Protein AF-A0A7S4E091-F1 (afdb_monomer)

Foldseek 3Di:
D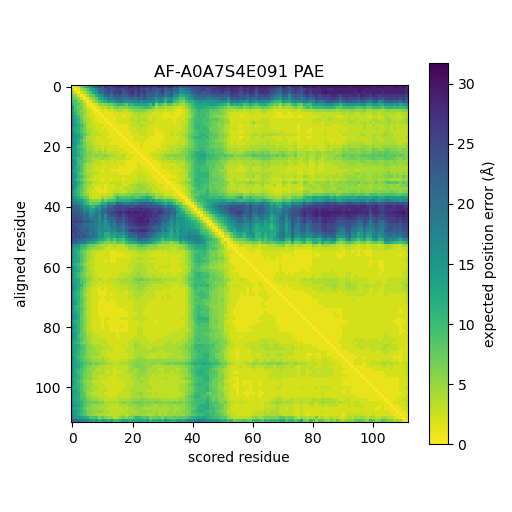DDPPQFDKFQQAQALVQWDADPVRDTDGDDSVVMDGDDPDPDDDDDQPDPPYQQLQFDLCNLVRDDDDPVRSVSSVVSNVVCVVVVDRRPPVDDRVRSNCCCNPVVDGRDD

Secondary structure (DSSP, 8-state):
-----PPPEE-S---GGGEEE-TT--EEE--GGG-EE----SSS-----TT-S-TTTS-HHHHTTPPP-HHHHHHHHHHHHHHHHH-S-SSTTS-HHHHHHHHHHH------

Solvent-accessible surface area (backbone atoms only — not comparable to full-atom values): 7065 Å² total; per-residue (Å²): 139,81,80,81,75,80,70,56,71,42,48,62,54,53,42,61,91,31,53,44,69,47,99,85,68,48,80,41,83,52,73,66,88,64,42,43,75,61,67,89,68,82,76,94,75,80,80,78,66,74,84,67,56,56,56,76,29,51,27,63,59,44,75,73,68,46,74,88,44,73,66,36,47,51,45,8,48,51,46,38,54,45,29,68,72,63,71,47,70,67,51,80,91,45,55,64,69,55,45,44,48,38,37,70,76,66,68,54,71,73,79,127

InterPro domains:
  IPR000719 Protein kinase domain [PF00069] (7-104)
  IPR000719 Protein kinase domain [PS50011] (1-112)
  IPR008271 Serine/threonine-protein kinase, active site [PS00108] (9-21)
  IPR011009 Protein kinase-like domain superfamily [SSF56112] (6-110)
  IPR051681 Serine/Threonine Kinases and Pseudokinases [PTHR44329] (6-110)

Radius of gyration: 15.72 Å; Cα contacts (8 Å, |Δi|>4): 130; chains: 1; bounding box: 38×43×33 Å

Organism: NCBI:txid91324

Sequence (112 aa):
HGFRKDKPVLHCDLKSGNILLTETLDVKVCDFGLSQIVQKQLSGSVHTMGAAGNPYWTAPEVMAGAEYTKSSDVYSYGIVAWEVFARKRPFPAMNPHQATLAILMEDARPGI

Structure (mmCIF, N/CA/C/O backbone):
data_AF-A0A7S4E091-F1
#
_entry.id   AF-A0A7S4E091-F1
#
loop_
_atom_site.group_PDB
_atom_site.id
_atom_site.type_symbol
_atom_site.label_atom_id
_atom_site.label_alt_id
_atom_site.label_comp_id
_atom_site.label_asym_id
_atom_site.label_entity_id
_atom_site.label_seq_id
_atom_site.pdbx_PDB_ins_code
_atom_site.Cartn_x
_atom_site.Cartn_y
_atom_site.Cartn_z
_atom_site.occupancy
_atom_site.B_iso_or_equiv
_atom_site.auth_seq_id
_atom_site.auth_comp_id
_atom_site.auth_asym_id
_atom_site.auth_atom_id
_atom_site.pdbx_PDB_model_num
ATOM 1 N N . HIS A 1 1 ? -23.183 28.704 11.992 1.00 39.66 1 HIS A N 1
ATOM 2 C CA . HIS A 1 1 ? -23.120 27.242 12.179 1.00 39.66 1 HIS A CA 1
ATOM 3 C C . HIS A 1 1 ? -22.255 26.663 11.066 1.00 39.66 1 HIS A C 1
ATOM 5 O O . HIS A 1 1 ? -22.754 26.375 9.988 1.00 39.66 1 HIS A O 1
ATOM 11 N N . GLY A 1 2 ? -20.934 26.650 11.267 1.00 45.16 2 GLY A N 1
ATOM 12 C CA . GLY A 1 2 ? -19.974 26.217 10.250 1.00 45.16 2 GLY A CA 1
ATOM 13 C C . GLY A 1 2 ? -19.752 24.713 10.336 1.00 45.16 2 GLY A C 1
ATOM 14 O O . GLY A 1 2 ? -19.199 24.239 11.323 1.00 45.16 2 GLY A O 1
ATOM 15 N N . PHE A 1 3 ? -20.176 23.971 9.316 1.00 52.03 3 PHE A N 1
ATOM 16 C CA . PHE A 1 3 ? -19.774 22.579 9.143 1.00 52.03 3 PHE A CA 1
ATOM 17 C C . PHE A 1 3 ? -18.250 22.538 8.979 1.00 52.03 3 PHE A C 1
ATOM 19 O O . PHE A 1 3 ? -17.707 23.043 7.994 1.00 52.03 3 PHE A O 1
ATOM 26 N N . ARG A 1 4 ? -17.551 21.975 9.967 1.00 54.50 4 ARG A N 1
ATOM 27 C CA . ARG A 1 4 ? -16.129 21.642 9.868 1.00 54.50 4 ARG A CA 1
ATOM 28 C C . ARG A 1 4 ? -15.998 20.638 8.722 1.00 54.50 4 ARG A C 1
ATOM 30 O O . ARG A 1 4 ? -16.403 19.495 8.866 1.00 54.50 4 ARG A O 1
ATOM 37 N N . LYS A 1 5 ? -15.502 21.076 7.561 1.00 61.94 5 LYS A N 1
ATOM 38 C CA . LYS A 1 5 ? -15.079 20.142 6.514 1.00 61.94 5 LYS A CA 1
ATOM 39 C C . LYS A 1 5 ? -13.885 19.384 7.074 1.00 61.94 5 LYS A C 1
ATOM 41 O O . LYS A 1 5 ? -12.843 19.999 7.317 1.00 61.94 5 LYS A O 1
ATOM 46 N N . ASP A 1 6 ? -14.051 18.091 7.313 1.00 71.75 6 ASP A N 1
ATOM 47 C CA . ASP A 1 6 ? -12.926 17.239 7.661 1.00 71.75 6 ASP A CA 1
ATOM 48 C C . ASP A 1 6 ? -11.888 17.338 6.546 1.00 71.75 6 ASP A C 1
ATOM 50 O O . ASP A 1 6 ? -12.200 17.266 5.352 1.00 71.75 6 ASP A O 1
ATOM 54 N N . LYS A 1 7 ? -10.649 17.632 6.939 1.00 75.31 7 LYS A N 1
ATOM 55 C CA . LYS A 1 7 ? -9.553 17.726 5.982 1.00 75.31 7 LYS A CA 1
ATOM 56 C C . LYS A 1 7 ? -9.255 16.308 5.493 1.00 75.31 7 LYS A C 1
ATOM 58 O O . LYS A 1 7 ? -9.170 15.416 6.337 1.00 75.31 7 LYS A O 1
ATOM 63 N N . PRO A 1 8 ? -9.084 16.083 4.179 1.00 83.44 8 PRO A N 1
ATOM 64 C CA . PRO A 1 8 ? -8.688 14.773 3.687 1.00 83.44 8 PRO A CA 1
ATOM 65 C C . PRO A 1 8 ? -7.367 14.342 4.332 1.00 83.44 8 PRO A C 1
ATOM 67 O O . PRO A 1 8 ? -6.461 15.162 4.486 1.00 83.44 8 PRO A O 1
ATOM 70 N N . VAL A 1 9 ? -7.274 13.071 4.707 1.00 87.25 9 VAL A N 1
ATOM 71 C CA . VAL A 1 9 ? -6.073 12.455 5.281 1.00 87.25 9 VAL A CA 1
ATOM 72 C C . VAL A 1 9 ? -5.571 11.401 4.300 1.00 87.25 9 VAL A C 1
ATOM 74 O O . VAL A 1 9 ? -6.376 10.634 3.773 1.00 87.25 9 VAL A O 1
ATOM 77 N N . LEU A 1 10 ? -4.265 11.394 4.047 1.00 90.44 10 LEU A N 1
ATOM 78 C CA . LEU A 1 10 ? -3.550 10.325 3.352 1.00 90.44 10 LEU A CA 1
ATOM 79 C C . LEU A 1 10 ? -2.989 9.357 4.389 1.00 90.44 10 LEU A C 1
ATOM 81 O O . LEU A 1 10 ? -2.461 9.812 5.404 1.00 90.44 10 LEU A O 1
ATOM 85 N N . HIS A 1 11 ? -3.088 8.055 4.142 1.00 92.06 11 HIS A N 1
ATOM 86 C CA . HIS A 1 11 ? -2.571 7.032 5.044 1.00 92.06 11 HIS A CA 1
ATOM 87 C C . HIS A 1 11 ? -1.054 6.864 4.908 1.00 92.06 11 HIS A C 1
ATOM 89 O O . HIS A 1 11 ? -0.360 6.787 5.922 1.00 92.06 11 HIS A O 1
ATOM 95 N N . CYS A 1 12 ? -0.547 6.826 3.670 1.00 90.12 12 CYS A N 1
ATOM 96 C CA . CYS A 1 12 ? 0.867 6.671 3.288 1.00 90.12 12 CYS A CA 1
ATOM 97 C C . CYS A 1 12 ? 1.526 5.314 3.627 1.00 90.12 12 CYS A C 1
ATOM 99 O O . CYS A 1 12 ? 2.551 4.991 3.041 1.00 90.12 12 CYS A O 1
ATOM 101 N N . ASP A 1 13 ? 0.952 4.502 4.522 1.00 90.50 13 ASP A N 1
ATOM 102 C CA . ASP A 1 13 ? 1.422 3.129 4.823 1.00 90.50 13 ASP A CA 1
ATOM 103 C C . ASP A 1 13 ? 0.286 2.095 4.835 1.00 90.50 13 ASP A C 1
ATOM 105 O O . ASP A 1 13 ? 0.129 1.298 5.763 1.00 90.50 13 ASP A O 1
ATOM 109 N N . LEU A 1 14 ? -0.614 2.175 3.856 1.00 93.38 14 LEU A N 1
ATOM 110 C CA . LEU A 1 14 ? -1.738 1.246 3.794 1.00 93.38 14 LEU A CA 1
ATOM 111 C C . LEU A 1 14 ? -1.243 -0.136 3.336 1.00 93.38 14 LEU A C 1
ATOM 113 O O . LEU A 1 14 ? -0.708 -0.283 2.243 1.00 93.38 14 LEU A O 1
ATOM 117 N N . LYS A 1 15 ? -1.433 -1.158 4.172 1.00 94.25 15 LYS A N 1
ATOM 118 C CA . LYS A 1 15 ? -1.040 -2.553 3.909 1.00 94.25 15 LYS A CA 1
ATOM 119 C C . LYS A 1 15 ? -1.973 -3.510 4.635 1.00 94.25 15 LYS A C 1
ATOM 121 O O . LYS A 1 15 ? -2.621 -3.105 5.597 1.00 94.25 15 LYS A O 1
ATOM 126 N N . SER A 1 16 ? -2.005 -4.781 4.237 1.00 93.88 16 SER A N 1
ATOM 127 C CA . SER A 1 16 ? -2.885 -5.785 4.857 1.00 93.88 16 SER A CA 1
ATOM 128 C C . SER A 1 16 ? -2.669 -5.914 6.369 1.00 93.88 16 SER A C 1
ATOM 130 O O . SER A 1 16 ? -3.635 -6.032 7.114 1.00 93.88 16 SER A O 1
ATOM 132 N N . GLY A 1 17 ? -1.425 -5.784 6.843 1.00 93.56 17 GLY A N 1
ATOM 133 C CA . GLY A 1 17 ? -1.100 -5.772 8.277 1.00 93.56 17 GLY A CA 1
ATOM 134 C C . GLY A 1 17 ? -1.670 -4.585 9.069 1.00 93.56 17 GLY A C 1
ATOM 135 O O . GLY A 1 17 ? -1.762 -4.672 10.288 1.00 93.56 17 GLY A O 1
ATOM 136 N N . ASN A 1 18 ? -2.085 -3.514 8.386 1.00 95.44 18 ASN A N 1
ATOM 137 C CA . ASN A 1 18 ? -2.708 -2.328 8.979 1.00 95.44 18 ASN A CA 1
ATOM 138 C C . ASN A 1 18 ? -4.245 -2.346 8.846 1.00 95.44 18 ASN A C 1
ATOM 140 O O . ASN A 1 18 ? -4.913 -1.343 9.099 1.00 95.44 18 ASN A O 1
ATOM 144 N N . ILE A 1 19 ? -4.815 -3.488 8.445 1.00 95.38 19 ILE A N 1
ATOM 145 C CA . ILE A 1 19 ? -6.255 -3.735 8.377 1.00 95.38 19 ILE A CA 1
ATOM 146 C C . ILE A 1 19 ? -6.632 -4.705 9.497 1.00 95.38 19 ILE A C 1
ATOM 148 O O . ILE A 1 19 ? -6.315 -5.892 9.451 1.00 95.38 19 ILE A O 1
ATOM 152 N N . LEU A 1 20 ? -7.316 -4.196 10.516 1.00 95.94 20 LEU A N 1
ATOM 153 C CA . LEU A 1 20 ? -7.756 -4.965 11.674 1.00 95.94 20 LEU A CA 1
ATOM 154 C C . LEU A 1 20 ? -9.215 -5.387 11.524 1.00 95.94 20 LEU A C 1
ATOM 156 O O . LEU A 1 20 ? -10.026 -4.676 10.927 1.00 95.94 20 LEU A O 1
ATOM 160 N N . LEU A 1 21 ? -9.550 -6.520 12.132 1.00 95.94 21 LEU A N 1
ATOM 161 C CA . LEU A 1 21 ? -10.923 -6.979 12.301 1.00 95.94 21 LEU A CA 1
ATOM 162 C C . LEU A 1 21 ? -11.322 -6.835 13.765 1.00 95.94 21 LEU A C 1
ATOM 164 O O . LEU A 1 21 ? -10.569 -7.212 14.663 1.00 95.94 21 LEU A O 1
ATOM 168 N N . THR A 1 22 ? -12.507 -6.287 14.005 1.00 96.12 22 THR A N 1
ATOM 169 C CA . THR A 1 22 ? -13.136 -6.337 15.326 1.00 96.12 22 THR A CA 1
ATOM 170 C C . THR A 1 22 ? -13.705 -7.731 15.600 1.00 96.12 22 THR A C 1
ATOM 172 O O . THR A 1 22 ? -13.825 -8.567 14.703 1.00 96.12 22 THR A O 1
ATOM 175 N N . GLU A 1 23 ? -14.140 -7.963 16.839 1.00 95.75 23 GLU A N 1
ATOM 176 C CA . GLU A 1 23 ? -14.886 -9.173 17.221 1.00 95.75 23 GLU A CA 1
ATOM 177 C C . GLU A 1 23 ? -16.178 -9.359 16.403 1.00 95.75 23 GLU A C 1
ATOM 179 O O . GLU A 1 23 ? -16.614 -10.483 16.171 1.00 95.75 23 GLU A O 1
ATOM 184 N N . THR A 1 24 ? -16.767 -8.261 15.922 1.00 96.56 24 THR A N 1
ATOM 185 C CA . THR A 1 24 ? -17.968 -8.230 15.073 1.00 96.56 24 THR A CA 1
ATOM 186 C C . THR A 1 24 ? -17.674 -8.349 13.575 1.00 96.56 24 THR A C 1
AT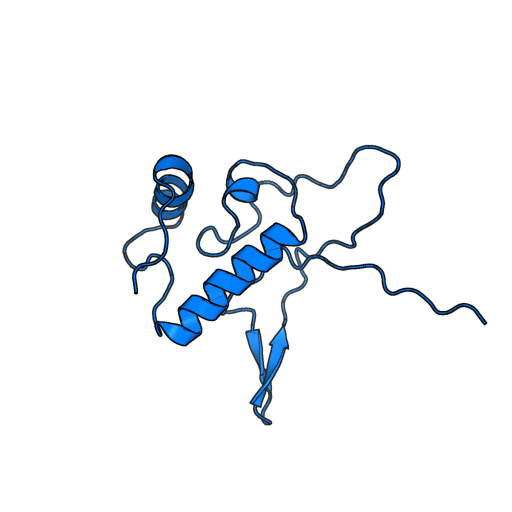OM 188 O O . THR A 1 24 ? -18.593 -8.216 12.774 1.00 96.56 24 THR A O 1
ATOM 191 N N . LEU A 1 25 ? -16.421 -8.624 13.187 1.00 93.12 25 LEU A N 1
ATOM 192 C CA . LEU A 1 25 ? -15.953 -8.672 11.794 1.00 93.12 25 LEU A CA 1
ATOM 193 C C . LEU A 1 25 ? -16.037 -7.329 11.049 1.00 93.12 25 LEU A C 1
ATOM 195 O O . LEU A 1 25 ? -16.000 -7.300 9.818 1.00 93.12 25 LEU A O 1
ATOM 199 N N . ASP A 1 26 ? -16.079 -6.213 11.777 1.00 96.44 26 ASP A N 1
ATOM 200 C CA . ASP A 1 26 ? -15.935 -4.892 11.174 1.00 96.44 26 ASP A CA 1
ATOM 201 C C . ASP A 1 26 ? -14.463 -4.617 10.863 1.00 96.44 26 ASP A C 1
ATOM 203 O O . ASP A 1 26 ? -13.570 -4.859 11.680 1.00 96.44 26 ASP A O 1
ATOM 207 N N . VAL A 1 27 ? -14.213 -4.064 9.679 1.00 94.69 27 VAL A N 1
ATOM 208 C CA . VAL A 1 27 ? -12.867 -3.716 9.220 1.00 94.69 27 VAL A CA 1
ATOM 209 C C . VAL A 1 27 ? -12.477 -2.329 9.729 1.00 94.69 27 VAL A C 1
ATOM 211 O O . VAL A 1 27 ? -13.219 -1.362 9.551 1.00 94.69 27 VAL A O 1
ATOM 214 N N . LYS A 1 28 ? -11.283 -2.206 10.316 1.00 95.00 28 LYS A N 1
ATOM 215 C CA . LYS A 1 28 ? -10.704 -0.929 10.754 1.00 95.00 28 LYS A CA 1
ATOM 216 C C . LYS A 1 28 ? -9.284 -0.757 10.235 1.00 95.00 28 LYS A C 1
ATOM 218 O O . LYS A 1 28 ? -8.460 -1.652 10.363 1.00 95.00 28 LYS A O 1
ATOM 223 N N . VAL A 1 29 ? -8.995 0.422 9.696 1.00 94.69 29 VAL A N 1
ATOM 224 C CA . VAL A 1 29 ? -7.631 0.819 9.328 1.00 94.69 29 VAL A CA 1
ATOM 225 C C . VAL A 1 29 ? -6.907 1.325 10.578 1.00 94.69 29 VAL A C 1
ATOM 227 O O . VAL A 1 29 ? -7.493 2.074 11.364 1.00 94.69 29 VAL A O 1
ATOM 230 N N . CYS A 1 30 ? -5.657 0.913 10.775 1.00 93.56 30 CYS A N 1
ATOM 231 C CA . CYS A 1 30 ? -4.806 1.345 11.882 1.00 93.56 30 CYS A CA 1
ATOM 232 C C . CYS A 1 30 ? -3.439 1.849 11.398 1.00 93.56 30 CYS A C 1
ATOM 234 O O . CYS A 1 30 ? -3.126 1.761 10.222 1.00 93.56 30 CYS A O 1
ATOM 236 N N . ASP A 1 31 ? -2.611 2.304 12.343 1.00 91.06 31 ASP A N 1
ATOM 237 C CA . ASP A 1 31 ? -1.234 2.762 12.106 1.00 91.06 31 ASP A CA 1
ATOM 238 C C . ASP A 1 31 ? -1.122 4.009 11.209 1.00 91.06 31 ASP A C 1
ATOM 240 O O . ASP A 1 31 ? -0.572 4.011 10.111 1.00 91.06 31 ASP A O 1
ATOM 244 N N . PHE A 1 32 ? -1.621 5.125 11.743 1.00 90.19 32 PHE A N 1
ATOM 245 C CA . PHE A 1 32 ? -1.569 6.442 11.104 1.00 90.19 32 PHE A CA 1
ATOM 246 C C . PHE A 1 32 ? -0.228 7.169 11.332 1.00 90.19 32 PHE A C 1
ATOM 248 O O . PHE A 1 32 ? -0.157 8.392 11.205 1.00 90.19 32 PHE A O 1
ATOM 255 N N . GLY A 1 33 ? 0.841 6.451 11.703 1.00 87.19 33 GLY A N 1
ATOM 256 C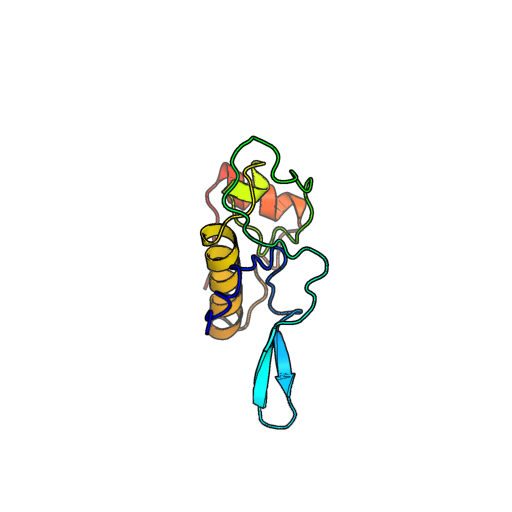 CA . GLY A 1 33 ? 2.139 7.045 12.052 1.00 87.19 33 GLY A CA 1
ATOM 257 C C . GLY A 1 33 ? 2.800 7.816 10.904 1.00 87.19 33 GLY A C 1
ATOM 258 O O . GLY A 1 33 ? 3.540 8.766 11.152 1.00 87.19 33 GLY A O 1
ATOM 259 N N . LEU A 1 34 ? 2.493 7.444 9.655 1.00 85.38 34 LEU A N 1
ATOM 260 C CA . LEU A 1 34 ? 2.963 8.121 8.438 1.00 85.38 34 LEU A CA 1
ATOM 261 C C . LEU A 1 34 ? 1.875 8.968 7.753 1.00 85.38 34 LEU A C 1
ATOM 263 O O . LEU A 1 34 ? 2.094 9.495 6.660 1.00 85.38 34 LEU A O 1
ATOM 267 N N . SER A 1 35 ? 0.700 9.109 8.371 1.00 88.12 35 SER A N 1
ATOM 268 C CA . SER A 1 35 ? -0.436 9.779 7.742 1.00 88.12 35 SER A CA 1
ATOM 269 C C . SER A 1 35 ? -0.249 11.288 7.625 1.00 88.12 35 SER A C 1
ATOM 271 O O . SER A 1 35 ? 0.311 11.944 8.503 1.00 88.12 35 SER A O 1
ATOM 273 N N . GLN A 1 36 ? -0.772 11.860 6.542 1.00 86.06 36 GLN A N 1
ATOM 274 C CA . GLN A 1 36 ? -0.623 13.278 6.225 1.00 86.06 36 GLN A CA 1
ATOM 275 C C . GLN A 1 36 ? -1.981 13.950 6.050 1.00 86.06 36 GLN A C 1
ATOM 277 O O . GLN A 1 36 ? -2.866 13.443 5.365 1.00 86.06 36 GLN A O 1
ATOM 282 N N . ILE A 1 37 ? -2.151 15.133 6.640 1.00 84.62 37 ILE A N 1
ATOM 283 C CA . ILE A 1 37 ? -3.326 15.966 6.378 1.00 84.62 37 ILE A CA 1
ATOM 284 C C . ILE A 1 37 ? -3.100 16.683 5.050 1.00 84.62 37 ILE A C 1
ATOM 286 O O . ILE A 1 37 ? -2.178 17.487 4.929 1.00 84.62 37 ILE A O 1
ATOM 290 N N . VAL A 1 38 ? -3.987 16.460 4.081 1.00 78.62 38 VAL A N 1
ATOM 291 C CA . VAL A 1 38 ? -3.968 17.184 2.809 1.00 78.62 38 VAL A CA 1
ATOM 292 C C . VAL A 1 38 ? -4.334 18.640 3.080 1.00 78.62 38 VAL A C 1
ATOM 294 O O . VAL A 1 38 ? -5.505 19.016 3.198 1.00 78.62 38 VAL A O 1
ATOM 297 N N . GLN A 1 39 ? -3.318 19.487 3.202 1.00 72.38 39 GLN A N 1
ATOM 298 C CA . GLN A 1 39 ? -3.489 20.928 3.129 1.00 72.38 39 GLN A CA 1
ATOM 299 C C . GLN A 1 39 ? -3.398 21.347 1.666 1.00 72.38 39 GLN A C 1
ATOM 301 O O . GLN A 1 39 ? -2.461 20.997 0.958 1.00 72.38 39 GLN A O 1
ATOM 306 N N . LYS A 1 40 ? -4.377 22.129 1.208 1.00 55.62 40 LYS A N 1
ATOM 307 C CA . LYS A 1 40 ? -4.309 22.824 -0.078 1.00 55.62 40 LYS A CA 1
ATOM 308 C C . LYS A 1 40 ? -3.156 23.835 0.018 1.00 55.62 40 LYS A C 1
ATOM 310 O O . LYS A 1 40 ? -3.367 24.92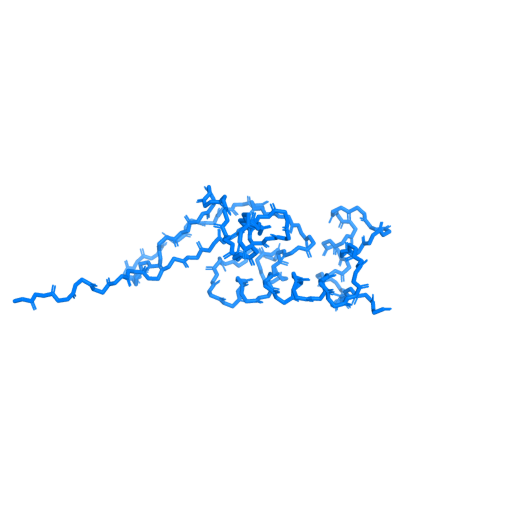8 0.536 1.00 55.62 40 LYS A O 1
ATOM 315 N N . GLN A 1 41 ? -1.934 23.455 -0.356 1.00 51.97 41 GLN A N 1
ATOM 316 C CA . GLN A 1 41 ? -0.782 24.339 -0.196 1.00 51.97 41 GLN A CA 1
ATOM 317 C C . GLN A 1 41 ? -0.841 25.489 -1.209 1.00 51.97 41 GLN A C 1
ATOM 319 O O . GLN A 1 41 ? -0.686 25.304 -2.412 1.00 51.97 41 GLN A O 1
ATOM 324 N N . LEU A 1 42 ? -1.023 26.703 -0.688 1.00 43.94 42 LEU A N 1
ATOM 325 C CA . LEU A 1 42 ? -0.191 27.821 -1.114 1.00 43.94 42 LEU A CA 1
ATOM 326 C C . LEU A 1 42 ? 1.224 27.500 -0.602 1.00 43.94 42 LEU A C 1
ATOM 328 O O . LEU A 1 42 ? 1.412 27.412 0.606 1.00 43.94 42 LEU A O 1
ATOM 332 N N . SER A 1 43 ? 2.184 27.320 -1.512 1.00 43.22 43 SER A N 1
ATOM 333 C CA . SER A 1 43 ? 3.629 27.221 -1.240 1.00 43.22 43 SER A CA 1
ATOM 334 C C . SER A 1 43 ? 4.158 25.924 -0.585 1.00 43.22 43 SER A C 1
ATOM 336 O O . SER A 1 43 ? 4.435 25.881 0.608 1.00 43.22 43 SER A O 1
ATOM 338 N N . GLY A 1 44 ? 4.463 24.924 -1.418 1.00 43.75 44 GLY A N 1
ATOM 339 C CA . GLY A 1 44 ? 5.868 24.582 -1.699 1.00 43.75 44 GLY A CA 1
ATOM 340 C C . GLY A 1 44 ? 6.648 23.642 -0.774 1.00 43.75 44 GLY A C 1
ATOM 341 O O . GLY A 1 44 ? 7.839 23.499 -1.012 1.00 43.75 44 GLY A O 1
ATOM 342 N N . SER A 1 45 ? 6.041 22.995 0.220 1.00 43.88 45 SER A N 1
ATOM 343 C CA . SER A 1 45 ? 6.721 21.940 0.992 1.00 43.88 45 SER A CA 1
ATOM 344 C C . SER A 1 45 ? 5.699 20.958 1.555 1.00 43.88 45 SER A C 1
ATOM 346 O O . SER A 1 45 ? 5.230 21.128 2.684 1.00 43.88 45 SER A O 1
ATOM 348 N N . VAL A 1 46 ? 5.349 19.929 0.782 1.00 51.47 46 VAL A N 1
ATOM 349 C CA . VAL A 1 46 ? 4.822 18.681 1.342 1.00 51.47 46 VAL A CA 1
ATOM 350 C C . VAL A 1 46 ? 6.026 17.766 1.527 1.00 51.47 46 VAL A C 1
ATOM 352 O O . VAL A 1 46 ? 6.848 17.592 0.634 1.00 51.47 46 VAL A O 1
ATOM 355 N N . HIS A 1 47 ? 6.200 17.279 2.750 1.00 49.28 47 HIS A N 1
ATOM 356 C CA . HIS A 1 47 ? 7.396 16.570 3.176 1.00 49.28 47 HIS A CA 1
ATOM 357 C C . HIS A 1 47 ? 7.652 15.347 2.287 1.00 49.28 47 HIS A C 1
ATOM 359 O O . HIS A 1 47 ? 6.876 14.391 2.291 1.00 49.28 47 HIS A O 1
ATOM 365 N N . THR A 1 48 ? 8.772 15.360 1.561 1.00 47.03 48 THR A N 1
ATOM 366 C CA . THR A 1 48 ? 9.359 14.173 0.938 1.00 47.03 48 THR A CA 1
ATOM 367 C C . THR A 1 48 ? 9.793 13.245 2.072 1.00 47.03 48 THR A C 1
ATOM 369 O O . THR A 1 48 ? 10.925 13.296 2.549 1.00 47.03 48 THR A O 1
ATOM 372 N N . MET A 1 49 ? 8.858 12.456 2.600 1.00 51.78 49 MET A N 1
ATOM 373 C CA . MET A 1 49 ? 9.166 11.381 3.537 1.00 51.78 49 MET A CA 1
ATOM 374 C C . MET A 1 49 ? 9.964 10.345 2.750 1.00 51.78 49 MET A C 1
ATOM 376 O O . MET A 1 49 ? 9.398 9.499 2.062 1.00 51.78 49 MET A O 1
ATOM 380 N N . GLY A 1 50 ? 11.290 10.491 2.771 1.00 49.88 50 GLY A N 1
ATOM 381 C CA . GLY A 1 50 ? 12.209 9.613 2.063 1.00 49.88 50 GLY A CA 1
ATOM 382 C C . GLY A 1 50 ? 11.906 8.158 2.392 1.00 49.88 50 GLY A C 1
ATOM 383 O O . GLY A 1 50 ? 11.908 7.794 3.561 1.00 49.88 50 GLY A O 1
ATOM 384 N N . ALA A 1 51 ? 11.609 7.363 1.360 1.00 54.62 51 ALA A N 1
ATOM 385 C CA . ALA A 1 51 ? 11.458 5.905 1.397 1.00 54.62 51 ALA A CA 1
ATOM 386 C C . ALA A 1 51 ? 10.644 5.326 2.580 1.00 54.62 51 ALA A C 1
ATOM 388 O O . ALA A 1 51 ? 10.845 4.174 2.962 1.00 54.62 51 ALA A O 1
ATOM 389 N N . ALA A 1 52 ? 9.746 6.101 3.191 1.00 58.47 52 ALA A N 1
ATOM 390 C CA . ALA A 1 52 ? 8.975 5.651 4.340 1.00 58.47 52 ALA A CA 1
ATOM 391 C C . ALA A 1 52 ? 7.735 4.923 3.821 1.00 58.47 52 ALA A C 1
ATOM 393 O O . ALA A 1 52 ? 6.766 5.566 3.433 1.00 58.47 52 ALA A O 1
ATOM 394 N N . GLY A 1 53 ? 7.803 3.595 3.744 1.00 67.06 53 GLY A N 1
ATOM 395 C CA . GLY A 1 53 ? 6.719 2.731 3.278 1.00 67.06 53 GLY A CA 1
ATOM 396 C C . GLY A 1 53 ? 7.239 1.349 2.889 1.00 67.06 53 GLY A C 1
ATOM 397 O O . GLY A 1 53 ? 8.435 1.161 2.659 1.00 67.06 53 GLY A O 1
ATOM 398 N N . ASN A 1 54 ? 6.356 0.354 2.844 1.00 85.75 54 ASN A N 1
ATOM 399 C CA . ASN A 1 54 ? 6.730 -0.986 2.407 1.00 85.75 54 ASN A CA 1
ATOM 400 C C . ASN A 1 54 ? 6.556 -1.134 0.880 1.00 85.75 54 ASN A C 1
ATOM 402 O O . ASN A 1 54 ? 5.422 -1.044 0.400 1.00 85.75 54 ASN A O 1
ATOM 406 N N . PRO A 1 55 ? 7.623 -1.441 0.113 1.00 89.75 55 PRO A N 1
ATOM 407 C CA . PRO A 1 55 ? 7.570 -1.429 -1.346 1.00 8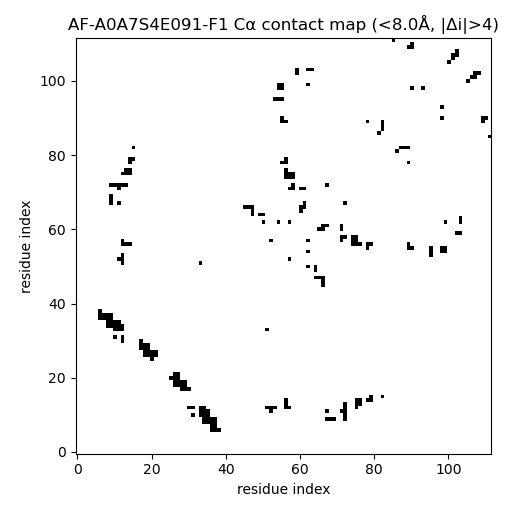9.75 55 PRO A CA 1
ATOM 408 C C . PRO A 1 55 ? 6.594 -2.442 -1.946 1.00 89.75 55 PRO A C 1
ATOM 410 O O . PRO A 1 55 ? 6.193 -2.293 -3.091 1.00 89.75 55 PRO A O 1
ATOM 413 N N . TYR A 1 56 ? 6.144 -3.458 -1.212 1.00 95.12 56 TYR A N 1
ATOM 414 C CA . TYR A 1 56 ? 5.137 -4.349 -1.786 1.00 95.12 56 TYR A CA 1
ATOM 415 C C . TYR A 1 56 ? 3.753 -3.689 -1.935 1.00 95.12 56 TYR A C 1
ATOM 417 O O . TYR A 1 56 ? 2.968 -4.149 -2.758 1.00 95.12 56 TYR A O 1
ATOM 425 N N . TRP A 1 57 ? 3.467 -2.615 -1.184 1.00 96.00 57 TRP A N 1
ATOM 426 C CA . TRP A 1 57 ? 2.205 -1.856 -1.234 1.00 96.00 57 TRP A CA 1
ATOM 427 C C . TRP A 1 57 ? 2.378 -0.408 -1.703 1.00 96.00 57 TRP A C 1
ATOM 429 O O . TRP A 1 57 ? 1.392 0.234 -2.064 1.00 96.00 57 TRP A O 1
ATOM 439 N N . THR A 1 58 ? 3.596 0.132 -1.687 1.00 94.19 58 THR A N 1
ATOM 440 C CA . THR A 1 58 ? 3.867 1.505 -2.128 1.00 94.19 58 THR A CA 1
ATOM 441 C C . THR A 1 58 ? 3.645 1.650 -3.637 1.00 94.19 58 THR A C 1
ATOM 443 O O . THR A 1 58 ? 3.973 0.764 -4.423 1.00 94.19 58 THR A O 1
ATOM 446 N N . ALA A 1 59 ? 3.073 2.780 -4.048 1.00 93.75 59 ALA A N 1
ATOM 447 C CA . ALA A 1 59 ? 2.853 3.089 -5.455 1.00 93.75 59 ALA A CA 1
ATOM 448 C C . ALA A 1 59 ? 4.182 3.351 -6.196 1.00 93.75 59 ALA A C 1
ATOM 450 O O . ALA A 1 59 ? 5.102 3.924 -5.598 1.00 93.75 59 ALA A O 1
ATOM 451 N N . PRO A 1 60 ? 4.305 2.972 -7.482 1.00 94.06 60 PRO A N 1
ATOM 452 C CA . PRO A 1 60 ? 5.546 3.130 -8.241 1.00 94.06 60 PRO A CA 1
ATOM 453 C C . PRO A 1 60 ? 6.013 4.589 -8.314 1.00 94.06 60 PRO A C 1
ATOM 455 O O . PRO A 1 60 ? 7.205 4.860 -8.191 1.00 94.06 60 PRO A O 1
ATOM 458 N N . GLU A 1 61 ? 5.099 5.553 -8.435 1.00 92.12 61 GLU A N 1
ATOM 459 C CA . GLU A 1 61 ? 5.445 6.975 -8.450 1.00 92.12 61 GLU A CA 1
ATOM 460 C C . GLU A 1 61 ? 6.073 7.433 -7.127 1.00 92.12 61 GLU A C 1
ATOM 462 O O . GLU A 1 61 ? 7.034 8.200 -7.131 1.00 92.12 61 GLU A O 1
ATOM 467 N N . VAL A 1 62 ? 5.594 6.909 -5.997 1.00 90.69 62 VAL A N 1
ATOM 468 C CA . VAL A 1 62 ? 6.139 7.222 -4.671 1.00 90.69 62 VAL A CA 1
ATOM 469 C C . VAL A 1 62 ? 7.512 6.576 -4.491 1.00 90.69 62 VAL A C 1
ATOM 471 O O . VAL A 1 62 ? 8.431 7.216 -3.984 1.00 90.69 62 VAL A O 1
ATOM 474 N N . MET A 1 63 ? 7.701 5.338 -4.964 1.00 89.88 63 MET A N 1
ATOM 475 C CA . MET A 1 63 ? 9.025 4.697 -4.987 1.00 89.88 63 MET A CA 1
ATOM 476 C C . MET A 1 63 ? 10.033 5.471 -5.843 1.00 89.88 63 MET A C 1
ATOM 478 O O . MET A 1 63 ? 11.216 5.508 -5.512 1.00 89.88 63 MET A O 1
ATOM 482 N N . ALA A 1 64 ? 9.565 6.094 -6.927 1.00 89.19 64 ALA A N 1
ATOM 483 C CA . ALA A 1 64 ? 10.366 6.950 -7.797 1.00 89.19 64 ALA A CA 1
ATOM 484 C C . ALA A 1 64 ? 10.636 8.350 -7.203 1.00 89.19 64 ALA A C 1
ATOM 486 O O . ALA A 1 64 ? 11.315 9.161 -7.832 1.00 89.19 64 ALA A O 1
ATOM 487 N N . GLY A 1 65 ? 10.135 8.637 -5.996 1.00 85.75 65 GLY A N 1
ATOM 488 C CA . GLY A 1 65 ? 10.379 9.883 -5.269 1.00 85.75 65 GLY A CA 1
ATOM 489 C C . GLY A 1 65 ? 9.298 10.952 -5.435 1.00 85.75 65 GLY A C 1
ATOM 490 O O . GLY A 1 65 ? 9.511 12.082 -4.993 1.00 85.75 65 GLY A O 1
ATOM 491 N N . ALA A 1 66 ? 8.153 10.634 -6.049 1.00 86.81 66 ALA A N 1
ATOM 492 C CA . ALA A 1 66 ? 7.008 11.540 -6.075 1.00 86.81 66 ALA A CA 1
ATOM 493 C C . ALA A 1 66 ? 6.350 11.662 -4.691 1.00 86.81 66 ALA A C 1
ATOM 495 O O . ALA A 1 66 ? 6.520 10.823 -3.804 1.00 86.81 66 ALA A O 1
ATOM 496 N N . GLU A 1 67 ? 5.566 12.723 -4.513 1.00 85.25 67 GLU A N 1
ATOM 497 C CA . GLU A 1 67 ? 4.820 12.952 -3.279 1.00 85.25 67 GLU A CA 1
ATOM 498 C C . GLU A 1 67 ? 3.692 11.929 -3.088 1.00 85.25 67 GLU A C 1
ATOM 500 O O . GLU A 1 67 ? 3.088 11.436 -4.044 1.00 85.25 67 GLU A O 1
ATOM 505 N N . TYR A 1 68 ? 3.358 11.665 -1.823 1.00 86.69 68 TYR A N 1
ATOM 506 C CA . TYR A 1 68 ? 2.166 10.903 -1.475 1.00 86.69 68 TYR A CA 1
ATOM 507 C C . TYR A 1 68 ? 0.905 11.652 -1.900 1.00 86.69 68 TYR A C 1
ATOM 509 O O . TYR A 1 68 ? 0.730 12.843 -1.644 1.00 86.69 68 TYR A O 1
ATOM 517 N N . THR A 1 69 ? -0.014 10.922 -2.517 1.00 89.56 69 THR A N 1
ATOM 518 C CA . THR A 1 69 ? -1.271 11.453 -3.036 1.00 89.56 69 THR A CA 1
ATOM 519 C C . THR A 1 69 ? -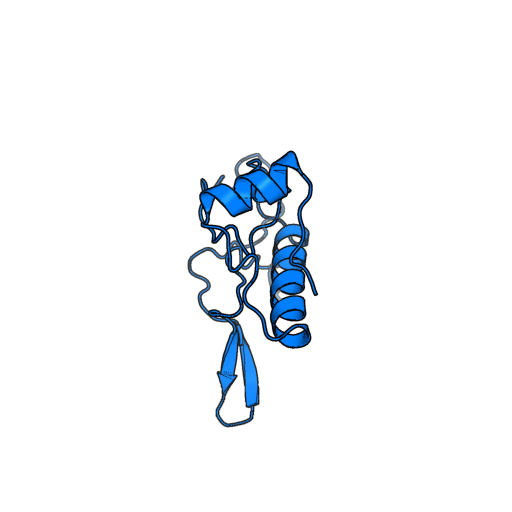2.426 10.520 -2.698 1.00 89.56 69 THR A C 1
ATOM 521 O O . THR A 1 69 ? -2.262 9.402 -2.213 1.00 89.56 69 THR A O 1
ATOM 524 N N . LYS A 1 70 ? -3.650 10.951 -3.011 1.00 91.38 70 LYS A N 1
ATOM 525 C CA . LYS A 1 70 ? -4.801 10.052 -2.921 1.00 91.38 70 LYS A CA 1
ATOM 526 C C . LYS A 1 70 ? -4.657 8.849 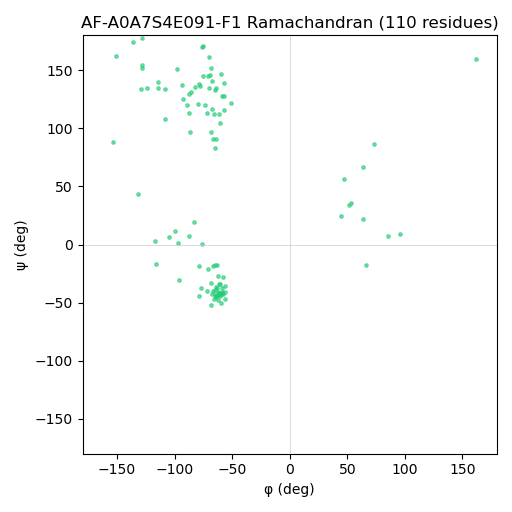-3.866 1.00 91.38 70 LYS A C 1
ATOM 528 O O . LYS A 1 70 ? -5.118 7.768 -3.520 1.00 91.38 70 LYS A O 1
ATOM 533 N N . SER A 1 71 ? -4.043 9.015 -5.043 1.00 92.81 71 SER A N 1
ATOM 534 C CA . SER A 1 71 ? -3.837 7.900 -5.978 1.00 92.81 71 SER A CA 1
ATOM 535 C C . SER A 1 71 ? -2.831 6.884 -5.449 1.00 92.81 71 SER A C 1
ATOM 537 O O . SER A 1 71 ? -3.051 5.693 -5.649 1.00 92.81 71 SER A O 1
ATOM 539 N N . SER A 1 72 ? -1.812 7.315 -4.699 1.00 92.31 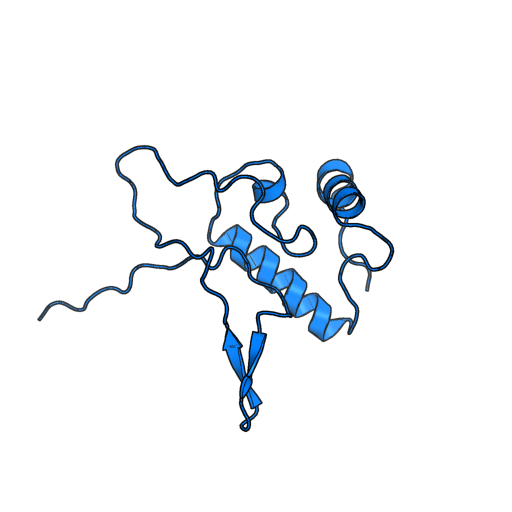72 SER A N 1
ATOM 540 C CA . SER A 1 72 ? -0.872 6.371 -4.091 1.00 92.31 72 SER A CA 1
ATOM 541 C C . SER A 1 72 ? -1.535 5.501 -3.016 1.00 92.31 72 SER A C 1
ATOM 543 O O . SER A 1 72 ? -1.320 4.294 -3.004 1.00 92.31 72 SER A O 1
ATOM 545 N N . ASP A 1 73 ? -2.417 6.061 -2.176 1.00 93.00 73 ASP A N 1
ATOM 546 C CA . ASP A 1 73 ? -3.212 5.258 -1.224 1.00 93.00 73 ASP A CA 1
ATOM 547 C C . ASP A 1 73 ? -4.174 4.294 -1.943 1.00 93.00 73 ASP A C 1
ATOM 549 O O . ASP A 1 73 ? -4.392 3.167 -1.492 1.00 93.00 73 ASP A O 1
ATOM 553 N N . VAL A 1 74 ? -4.752 4.717 -3.076 1.00 96.25 74 VAL A N 1
ATOM 554 C CA . VAL A 1 74 ? -5.615 3.858 -3.906 1.00 96.25 74 VAL A CA 1
ATOM 555 C C . VAL A 1 74 ? -4.826 2.689 -4.496 1.00 96.25 74 VAL A C 1
ATOM 557 O O . VAL A 1 74 ? -5.343 1.572 -4.526 1.00 96.25 74 VAL A O 1
ATOM 560 N N . TYR A 1 75 ? -3.581 2.910 -4.922 1.00 96.06 75 TYR A N 1
ATOM 561 C CA . TYR A 1 75 ? -2.700 1.830 -5.362 1.00 96.06 75 TYR A CA 1
ATOM 562 C C . TYR A 1 75 ? -2.466 0.817 -4.234 1.00 96.06 75 TYR A C 1
ATOM 564 O O . TYR A 1 75 ? -2.699 -0.378 -4.421 1.00 96.06 75 TYR A O 1
ATOM 572 N N . SER A 1 76 ? -2.086 1.292 -3.044 1.00 95.94 76 SER A N 1
ATOM 573 C CA . SER A 1 76 ? -1.868 0.434 -1.875 1.00 95.94 76 SER A CA 1
ATOM 574 C C . SER A 1 76 ? -3.115 -0.371 -1.504 1.00 95.94 76 SER A C 1
ATOM 576 O O . SER A 1 76 ? -3.029 -1.576 -1.261 1.00 95.94 76 SER A O 1
ATOM 578 N N . TYR A 1 77 ? -4.294 0.258 -1.546 1.00 96.50 77 TYR A N 1
ATOM 579 C CA . TYR A 1 77 ? -5.576 -0.433 -1.391 1.00 96.50 77 TYR A CA 1
ATOM 580 C C . TYR A 1 77 ? -5.777 -1.529 -2.448 1.00 96.50 77 TYR A C 1
ATOM 582 O O . TYR A 1 77 ? -6.230 -2.622 -2.115 1.00 96.50 77 TYR A O 1
ATOM 590 N N . GLY A 1 78 ? -5.412 -1.269 -3.706 1.00 97.38 78 GLY A N 1
ATOM 591 C CA . GLY A 1 78 ? -5.471 -2.254 -4.787 1.00 97.38 78 GLY A CA 1
ATOM 592 C C . GLY A 1 78 ? -4.633 -3.501 -4.502 1.00 97.38 78 GLY A C 1
ATOM 593 O O . GLY A 1 78 ? -5.107 -4.616 -4.721 1.00 97.38 78 GLY A O 1
ATOM 594 N N . ILE A 1 79 ? -3.431 -3.335 -3.941 1.00 97.44 79 ILE A N 1
ATOM 595 C CA . ILE A 1 79 ? -2.591 -4.464 -3.518 1.00 97.44 79 ILE A CA 1
ATOM 596 C C . ILE A 1 79 ? -3.249 -5.240 -2.370 1.00 97.44 79 ILE A C 1
ATOM 598 O O . ILE A 1 79 ? -3.301 -6.466 -2.428 1.00 97.44 79 ILE A O 1
ATOM 602 N N . VAL A 1 80 ? -3.823 -4.559 -1.371 1.00 96.81 80 VAL A N 1
ATOM 603 C CA . VAL A 1 80 ? -4.566 -5.223 -0.281 1.00 96.81 80 VAL A CA 1
ATOM 604 C C . VAL A 1 80 ? -5.765 -6.009 -0.819 1.00 96.81 80 VAL A C 1
ATOM 606 O O . VAL A 1 80 ? -5.985 -7.156 -0.434 1.00 96.81 80 VAL A O 1
ATOM 609 N N . ALA A 1 81 ? -6.538 -5.427 -1.738 1.00 96.75 81 ALA A N 1
ATOM 610 C CA . ALA A 1 81 ? -7.662 -6.111 -2.370 1.00 96.75 81 ALA A CA 1
ATOM 611 C C . ALA A 1 81 ? -7.197 -7.345 -3.161 1.00 96.75 81 ALA A C 1
ATOM 613 O O . ALA A 1 81 ? -7.823 -8.406 -3.083 1.00 96.75 81 ALA A O 1
ATOM 614 N N . TRP A 1 82 ? -6.071 -7.230 -3.869 1.00 97.38 82 TRP A N 1
ATOM 615 C CA . TRP A 1 82 ? -5.439 -8.356 -4.546 1.00 97.38 82 TRP A CA 1
ATOM 616 C C . TRP A 1 82 ? -5.007 -9.451 -3.559 1.00 97.38 82 TRP A C 1
ATOM 618 O O . TRP A 1 82 ? -5.279 -10.619 -3.821 1.00 97.38 82 TRP A O 1
ATOM 628 N N . GLU A 1 83 ? -4.426 -9.114 -2.403 1.00 96.31 83 GLU A N 1
ATOM 629 C CA . GLU A 1 83 ? -4.055 -10.103 -1.377 1.00 96.31 83 GLU A CA 1
ATOM 630 C C . GLU A 1 83 ? -5.268 -10.890 -0.874 1.00 96.31 83 GLU A C 1
ATOM 632 O O . GLU A 1 83 ? -5.194 -12.110 -0.722 1.00 96.31 83 GLU A O 1
ATOM 637 N N . VAL A 1 84 ? -6.399 -10.211 -0.644 1.00 95.25 84 VAL A N 1
ATOM 638 C CA . VAL A 1 84 ? -7.649 -10.859 -0.215 1.00 95.25 84 VAL A CA 1
ATOM 639 C C . VAL A 1 84 ? -8.164 -11.812 -1.293 1.00 95.25 84 VAL A C 1
ATOM 641 O O . VAL A 1 84 ? -8.565 -12.937 -0.985 1.00 95.25 84 VAL A O 1
ATOM 644 N N . PHE A 1 85 ? -8.139 -11.378 -2.554 1.00 96.81 85 PHE A N 1
ATOM 645 C CA . PHE A 1 85 ? -8.614 -12.170 -3.685 1.00 96.81 85 PHE A CA 1
ATOM 646 C C . PHE A 1 85 ? -7.717 -13.384 -3.963 1.00 96.81 85 PHE A C 1
ATOM 648 O O . PHE A 1 85 ? -8.199 -14.515 -4.022 1.00 96.81 85 PHE A O 1
ATOM 655 N N . ALA A 1 86 ? -6.410 -13.160 -4.101 1.00 95.94 86 ALA A N 1
ATOM 656 C CA . ALA A 1 86 ? -5.433 -14.182 -4.459 1.00 95.94 86 ALA A CA 1
ATOM 657 C C . ALA A 1 86 ? -5.032 -15.072 -3.272 1.00 95.94 86 ALA A C 1
ATOM 659 O O . ALA A 1 86 ? -4.481 -16.153 -3.477 1.00 95.94 86 ALA A O 1
ATOM 660 N N . ARG A 1 87 ? -5.286 -14.626 -2.031 1.00 95.06 87 ARG A N 1
ATOM 661 C CA . ARG A 1 87 ? -4.850 -15.271 -0.777 1.00 95.06 87 ARG A CA 1
ATOM 662 C C . ARG A 1 87 ? -3.341 -15.535 -0.739 1.00 95.06 87 ARG A C 1
ATOM 664 O O . ARG A 1 87 ? -2.881 -16.547 -0.209 1.00 95.06 87 ARG A O 1
ATOM 671 N N . LYS A 1 88 ? -2.569 -14.620 -1.321 1.00 94.94 88 LYS A N 1
ATOM 672 C CA . LYS A 1 88 ? -1.109 -14.681 -1.458 1.00 94.94 88 LYS A CA 1
ATOM 673 C C . LYS A 1 88 ? -0.498 -13.383 -0.948 1.00 94.94 88 LYS A C 1
ATOM 675 O O . LYS A 1 88 ? -1.140 -12.340 -0.983 1.00 94.94 88 LYS A O 1
ATOM 680 N N . ARG A 1 89 ? 0.764 -13.447 -0.515 1.00 93.62 89 ARG A N 1
ATOM 681 C CA . ARG A 1 89 ? 1.560 -12.239 -0.256 1.00 93.62 89 ARG A CA 1
ATOM 682 C C . ARG A 1 89 ? 2.001 -11.617 -1.584 1.00 93.62 89 ARG A C 1
ATOM 684 O O . ARG A 1 89 ? 2.294 -12.376 -2.511 1.00 93.62 89 ARG A O 1
ATOM 691 N N . PRO A 1 90 ? 2.089 -10.283 -1.685 1.00 94.69 90 PRO A N 1
ATOM 692 C CA . PRO A 1 90 ? 2.615 -9.620 -2.870 1.00 94.69 90 PRO A CA 1
ATOM 693 C C . PRO A 1 90 ? 4.100 -9.963 -3.036 1.00 94.69 90 PRO A C 1
ATOM 695 O O . PRO A 1 90 ? 4.860 -9.919 -2.073 1.00 94.69 90 PRO A O 1
ATOM 698 N N . PHE A 1 91 ? 4.494 -10.337 -4.256 1.00 95.00 91 PHE A N 1
ATOM 699 C CA . PHE A 1 91 ? 5.878 -10.666 -4.631 1.00 95.00 91 PHE A CA 1
ATOM 700 C C . PHE A 1 91 ? 6.605 -11.624 -3.654 1.00 95.00 91 PHE A C 1
ATOM 702 O O . PHE A 1 91 ? 7.692 -11.314 -3.171 1.00 95.00 91 PHE A O 1
ATOM 709 N N . PRO A 1 92 ? 6.066 -12.826 -3.371 1.00 93.56 92 PRO A N 1
ATOM 710 C CA . PRO A 1 92 ? 6.543 -13.677 -2.274 1.00 93.56 92 PRO A CA 1
ATOM 711 C C . PRO A 1 92 ? 7.964 -14.233 -2.476 1.00 93.56 92 PRO A C 1
ATOM 713 O O . PRO A 1 92 ? 8.584 -14.683 -1.516 1.00 93.56 92 PRO A O 1
ATOM 716 N N . ALA A 1 93 ? 8.467 -14.223 -3.714 1.00 94.25 93 ALA A N 1
ATOM 717 C CA . ALA A 1 93 ? 9.807 -14.684 -4.077 1.00 94.25 93 ALA A CA 1
ATOM 718 C C . ALA A 1 93 ? 10.840 -13.545 -4.176 1.00 94.25 93 ALA A C 1
ATOM 720 O O . ALA A 1 93 ? 11.991 -13.800 -4.524 1.00 94.25 93 ALA A O 1
ATOM 721 N N . MET A 1 94 ? 10.439 -12.300 -3.910 1.00 95.56 94 MET A N 1
ATOM 722 C CA . MET A 1 94 ? 11.302 -11.128 -4.016 1.00 95.56 94 MET A CA 1
ATOM 723 C C . MET A 1 94 ? 11.513 -10.517 -2.637 1.00 95.56 94 MET A C 1
ATOM 725 O O . MET A 1 94 ? 10.585 -10.414 -1.841 1.00 95.56 94 MET A O 1
ATOM 729 N N . ASN A 1 95 ? 12.739 -10.086 -2.360 1.00 94.62 95 ASN A N 1
ATOM 730 C CA . ASN A 1 95 ? 12.994 -9.180 -1.245 1.00 94.62 95 ASN A CA 1
ATOM 731 C C . ASN A 1 95 ? 12.561 -7.738 -1.607 1.00 94.62 95 ASN A C 1
ATOM 733 O O . ASN A 1 95 ? 12.299 -7.459 -2.782 1.00 94.62 95 ASN A O 1
ATOM 737 N N . PRO A 1 96 ? 12.523 -6.795 -0.643 1.00 91.62 96 PRO A N 1
ATOM 738 C CA . PRO A 1 96 ? 12.023 -5.443 -0.892 1.00 91.62 96 PRO A CA 1
ATOM 739 C C . PRO A 1 96 ? 12.750 -4.723 -2.034 1.00 91.62 96 PRO A C 1
ATOM 741 O O . PRO A 1 96 ? 12.112 -4.090 -2.865 1.00 91.62 96 PRO A O 1
ATOM 744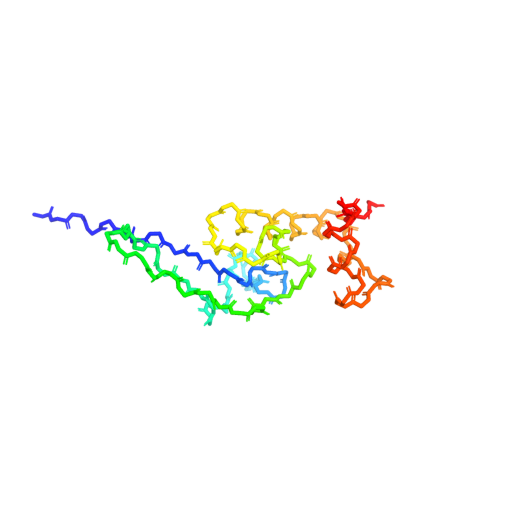 N N . HIS A 1 97 ? 14.074 -4.869 -2.124 1.00 92.69 97 HIS A N 1
ATOM 745 C CA . HIS A 1 97 ? 14.872 -4.247 -3.179 1.00 92.69 97 HIS A CA 1
ATOM 746 C C . HIS A 1 97 ? 14.573 -4.854 -4.557 1.00 92.69 97 HIS A C 1
ATOM 748 O O . HIS A 1 97 ? 14.422 -4.126 -5.534 1.00 92.69 97 HIS A O 1
ATOM 754 N N . GLN A 1 98 ? 14.451 -6.182 -4.642 1.00 95.44 98 GLN A N 1
ATOM 755 C CA . GLN A 1 98 ? 14.076 -6.869 -5.882 1.00 95.44 98 GLN A CA 1
ATOM 756 C C . GLN A 1 98 ? 12.678 -6.462 -6.354 1.00 95.44 98 GLN A C 1
ATOM 758 O O . GLN A 1 98 ? 12.500 -6.192 -7.537 1.00 95.44 98 GLN A O 1
ATOM 763 N N . ALA A 1 99 ? 11.710 -6.374 -5.437 1.00 94.75 99 ALA A N 1
ATOM 764 C CA . ALA A 1 99 ? 10.357 -5.942 -5.766 1.00 94.75 99 ALA A CA 1
ATOM 765 C C . ALA A 1 99 ? 10.336 -4.492 -6.261 1.00 94.75 99 ALA A C 1
ATOM 767 O O . ALA A 1 99 ? 9.748 -4.229 -7.304 1.00 94.75 99 ALA A O 1
ATOM 768 N N . THR A 1 100 ? 11.036 -3.572 -5.588 1.00 93.75 100 THR A N 1
ATOM 769 C CA . THR A 1 100 ? 11.162 -2.182 -6.051 1.00 93.75 100 THR A CA 1
ATOM 770 C C . THR A 1 100 ? 11.724 -2.108 -7.470 1.00 93.75 100 THR A C 1
ATOM 772 O O . THR A 1 100 ? 11.163 -1.407 -8.307 1.00 93.75 100 THR A O 1
ATOM 775 N N . LEU A 1 101 ? 12.804 -2.842 -7.768 1.00 94.75 101 LEU A N 1
ATOM 776 C CA . LEU A 1 101 ? 13.381 -2.857 -9.115 1.00 94.75 101 LEU A CA 1
ATOM 777 C C . LEU A 1 101 ? 12.404 -3.418 -10.152 1.00 94.75 101 LEU A C 1
ATOM 779 O O . LEU A 1 101 ? 12.201 -2.784 -11.181 1.00 94.75 101 LEU A O 1
ATOM 783 N N . ALA A 1 102 ? 11.764 -4.556 -9.875 1.00 95.69 102 ALA A N 1
ATOM 784 C CA . ALA A 1 102 ? 10.802 -5.163 -10.793 1.00 95.69 102 ALA A CA 1
ATOM 785 C C . ALA A 1 102 ? 9.597 -4.240 -11.055 1.00 95.69 102 ALA A C 1
ATOM 787 O O . ALA A 1 102 ? 9.160 -4.082 -12.193 1.00 95.69 102 ALA A O 1
ATOM 788 N N . ILE A 1 103 ? 9.078 -3.580 -10.017 1.00 95.06 103 ILE A N 1
ATOM 789 C CA . ILE A 1 103 ? 7.956 -2.641 -10.136 1.00 95.06 103 ILE A CA 1
ATOM 790 C C . ILE A 1 103 ? 8.360 -1.413 -10.960 1.00 95.06 103 ILE A C 1
ATOM 792 O O . ILE A 1 103 ? 7.625 -1.019 -11.860 1.00 95.06 103 ILE A O 1
ATOM 796 N N . LEU A 1 104 ? 9.522 -0.815 -10.681 1.00 94.38 104 LEU A N 1
ATOM 797 C CA . LEU A 1 104 ? 9.953 0.423 -11.339 1.00 94.38 104 LEU A CA 1
ATOM 798 C C . LEU A 1 104 ? 10.473 0.218 -12.764 1.00 94.38 104 LEU A C 1
ATOM 800 O O . LEU A 1 104 ? 10.272 1.082 -13.612 1.00 94.38 104 LEU A O 1
ATOM 804 N N . MET A 1 105 ? 11.186 -0.880 -13.019 1.00 94.69 105 MET A N 1
ATOM 805 C CA . MET A 1 105 ? 11.877 -1.107 -14.293 1.00 94.69 105 MET A CA 1
ATOM 806 C C . MET A 1 105 ? 11.068 -1.965 -15.266 1.00 94.69 105 MET A C 1
ATOM 808 O O . MET A 1 105 ? 11.202 -1.791 -16.474 1.00 94.69 105 MET A O 1
ATOM 812 N N . GLU A 1 106 ? 10.238 -2.878 -14.759 1.00 95.25 106 GLU A N 1
ATOM 813 C CA . GLU A 1 106 ? 9.514 -3.865 -15.574 1.00 95.25 106 GLU A CA 1
ATOM 814 C C . GLU A 1 106 ? 7.989 -3.701 -15.494 1.00 95.25 106 GLU A C 1
ATOM 816 O O . GLU A 1 106 ? 7.253 -4.498 -16.071 1.00 95.25 106 GLU A O 1
ATOM 821 N N . ASP A 1 107 ? 7.501 -2.686 -14.769 1.00 93.50 107 ASP A N 1
ATOM 822 C CA . ASP A 1 107 ? 6.080 -2.489 -14.452 1.00 93.50 107 ASP A CA 1
ATOM 823 C C . ASP A 1 107 ? 5.425 -3.751 -13.855 1.00 93.50 107 ASP A C 1
ATOM 825 O O . ASP A 1 107 ? 4.249 -4.051 -14.080 1.00 93.50 107 ASP A O 1
ATOM 829 N N . ALA A 1 108 ? 6.200 -4.519 -13.081 1.00 95.25 108 ALA A N 1
ATOM 830 C CA . ALA A 1 108 ? 5.751 -5.794 -12.547 1.00 95.25 108 ALA A CA 1
ATOM 831 C C . ALA A 1 108 ? 4.503 -5.633 -11.661 1.00 95.25 108 ALA A C 1
ATOM 833 O O . ALA A 1 108 ? 4.319 -4.644 -10.942 1.00 95.25 108 ALA A O 1
ATOM 834 N N . ARG A 1 109 ? 3.636 -6.649 -11.686 1.00 93.88 109 ARG A N 1
ATOM 835 C CA . ARG A 1 109 ? 2.446 -6.758 -10.831 1.00 93.88 109 ARG A CA 1
ATOM 836 C C . ARG A 1 109 ? 2.428 -8.116 -10.127 1.00 93.88 109 ARG A C 1
ATOM 838 O O . ARG A 1 109 ? 2.953 -9.086 -10.679 1.00 93.88 109 ARG A O 1
ATOM 845 N N . PRO A 1 110 ? 1.816 -8.223 -8.935 1.00 92.06 110 PRO A N 1
ATOM 846 C CA . PRO A 1 110 ? 1.632 -9.514 -8.282 1.00 92.06 110 PRO A CA 1
ATOM 847 C C . PRO A 1 110 ? 0.828 -10.486 -9.168 1.00 92.06 110 PRO A C 1
ATOM 849 O O . PRO A 1 110 ? -0.253 -10.150 -9.652 1.00 92.06 110 PRO A O 1
ATOM 852 N N . GLY A 1 111 ? 1.359 -11.689 -9.398 1.00 90.19 111 GLY A N 1
ATOM 853 C CA . GLY A 1 111 ? 0.723 -12.701 -10.253 1.00 90.19 111 GLY A CA 1
ATOM 854 C C . GLY A 1 111 ? -0.418 -13.449 -9.555 1.00 90.19 111 GLY A C 1
ATOM 855 O O . GLY A 1 111 ? -0.275 -13.825 -8.394 1.00 90.19 111 GLY A O 1
ATOM 856 N N . ILE A 1 112 ? -1.529 -13.686 -10.263 1.00 83.62 112 ILE A N 1
ATOM 857 C CA . ILE A 1 112 ? -2.737 -14.365 -9.743 1.00 83.62 112 ILE A CA 1
ATOM 858 C C . ILE A 1 112 ? -2.476 -15.836 -9.403 1.00 83.62 112 ILE A C 1
ATOM 860 O O . ILE A 1 112 ? -1.687 -16.521 -10.086 1.00 83.62 112 ILE A O 1
#

Mean predicted aligned error: 6.8 Å

Nearest PDB structures (foldseek):
  5uhn-assembly1_A  TM=8.576E-01  e=1.219E-05  Homo sapiens
  5flf-assembly1_A  TM=8.484E-01  e=1.803E-05  Homo sapiens
  4j96-assembly3_A  TM=8.393E-01  e=3.039E-05  Homo sapiens
  6zcp-assembly1_A  TM=8.292E-01  e=3.462E-05  Homo sapiens
  1u46-assembly2_B  TM=8.303E-01  e=1.455E-04  Homo sapiens

pLDDT: mean 85.09, std 16.43, range [39.66, 97.44]